Protein AF-A0A3D5Z5R8-F1 (afdb_monomer)

Nearest PDB structures (foldseek):
  7cg9-assembly1_A  TM=7.830E-01  e=2.893E-07  Lacticaseibacillus rhamnosus
  3g66-assembly2_B  TM=7.825E-01  e=3.031E-06  Streptococcus pneumoniae
  3g66-assembly1_A  TM=7.915E-01  e=3.881E-06  Streptococcus pneumoniae
  2wts-assembly2_B  TM=7.562E-01  e=5.623E-06  Streptococcus pneumoniae TIGR4
  2w1j-assembly2_B  TM=7.618E-01  e=7.660E-06  Streptococcus pneumoniae TIGR4

Radius of gyration: 26.2 Å; Cα contacts (8 Å, |Δi|>4): 250; chains: 1; bounding box: 91×54×45 Å

Mean predicted aligned error: 12.22 Å

Foldseek 3Di:
DDDDDDDDDDDDDDDDDDDDDDDPPPPPPPDPPVPPDPQAWKAFVVVRDIDGADDLPDPCLDQVNAKHQPDVALTEIEFEADDDPRNRCPCVVVDDFQGWMAHRNFIKTWHDKDKDFPPDDDDDPASYKYWYQDPVDNRIIIITGIHGD

Solvent-accessible surface area (backbone atoms only — not comparable to full-atom values): 9346 Å² total; per-residue (Å²): 135,92,86,84,89,85,86,84,82,85,84,76,90,75,88,79,90,72,82,84,78,90,70,85,77,80,77,81,74,87,66,84,70,77,86,70,64,102,58,46,38,44,35,30,69,93,76,72,41,75,48,74,58,59,57,78,89,37,89,58,33,25,64,92,71,25,56,16,66,77,41,83,83,48,34,32,36,39,28,36,44,65,89,56,96,48,23,78,42,57,64,58,83,75,62,51,70,68,41,58,38,34,47,50,88,43,47,27,29,27,71,43,70,49,80,42,61,64,95,57,88,82,86,84,87,41,55,33,33,44,37,29,57,35,92,85,41,90,64,28,24,39,38,39,32,20,35,78,103

pLDDT: mean 81.96, std 23.76, range [29.7, 98.69]

Secondary structure (DSSP, 8-state):
-------------------------------------TT-EEEEGGGTEEEEPPPTTSTTSSTTTS-EEEETTTEEEEE--SSSTT-TTTTGGG--TT-EEEETTEEEEEEEEEEEETTSPPP--SSEEEEEE-SS-TTEEEEEEEEE-

Structure (mmCIF, N/CA/C/O backbone):
data_AF-A0A3D5Z5R8-F1
#
_entry.id   AF-A0A3D5Z5R8-F1
#
loop_
_atom_site.group_PDB
_atom_site.id
_atom_site.type_symbol
_atom_site.label_atom_id
_atom_site.label_alt_id
_atom_site.label_comp_id
_atom_site.label_asym_id
_atom_site.label_entity_id
_atom_site.label_seq_id
_atom_site.pdbx_PDB_ins_code
_atom_site.Cartn_x
_atom_site.Cartn_y
_atom_site.Cartn_z
_atom_site.occupancy
_atom_site.B_iso_or_equiv
_atom_site.auth_seq_id
_atom_site.auth_comp_id
_atom_site.auth_asym_id
_atom_site.auth_atom_id
_atom_site.pdbx_PDB_model_num
ATOM 1 N N . MET A 1 1 ? 77.616 -26.047 -26.709 1.00 37.66 1 MET A N 1
ATOM 2 C CA . MET A 1 1 ? 76.583 -25.140 -26.162 1.00 37.66 1 MET A CA 1
ATOM 3 C C . MET A 1 1 ? 75.212 -25.747 -26.422 1.00 37.66 1 MET A C 1
ATOM 5 O O . MET A 1 1 ? 75.007 -26.321 -27.480 1.00 37.66 1 MET A O 1
ATOM 9 N N . ILE A 1 2 ? 74.362 -25.674 -25.400 1.00 45.06 2 ILE A N 1
ATOM 10 C CA . ILE A 1 2 ? 73.003 -26.226 -25.213 1.00 45.06 2 ILE A CA 1
ATOM 11 C C . ILE A 1 2 ? 72.029 -25.536 -26.212 1.00 45.06 2 ILE A C 1
ATOM 13 O O . ILE A 1 2 ? 72.333 -24.430 -26.642 1.00 45.06 2 ILE A O 1
ATOM 17 N N . PHE A 1 3 ? 70.956 -26.148 -26.738 1.00 39.25 3 PHE A N 1
ATOM 18 C CA . PHE A 1 3 ? 69.584 -26.164 -26.176 1.00 39.25 3 PHE A CA 1
ATOM 19 C C . PHE A 1 3 ? 68.682 -27.094 -27.022 1.00 39.25 3 PHE A C 1
ATOM 21 O O . PHE A 1 3 ? 68.619 -26.957 -28.236 1.00 39.25 3 PHE A O 1
ATOM 28 N N . LYS A 1 4 ? 68.195 -28.198 -26.434 1.00 36.25 4 LYS A N 1
ATOM 29 C CA . LYS A 1 4 ? 66.848 -28.445 -25.854 1.00 36.25 4 LYS A CA 1
ATOM 30 C C . LYS A 1 4 ? 65.732 -28.734 -26.876 1.00 36.25 4 LYS A C 1
ATOM 32 O O . LYS A 1 4 ? 65.150 -27.837 -27.469 1.00 36.25 4 LYS A O 1
ATOM 3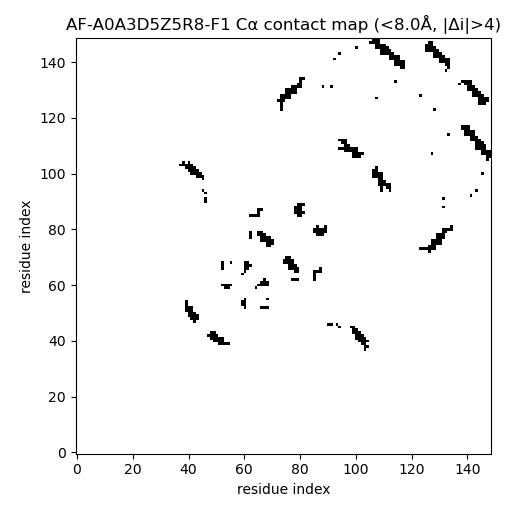7 N N . ILE A 1 5 ? 65.401 -30.024 -26.954 1.00 48.78 5 ILE A N 1
ATOM 38 C CA . ILE A 1 5 ? 64.152 -30.615 -27.456 1.00 48.78 5 ILE A CA 1
ATOM 39 C C . ILE A 1 5 ? 63.006 -30.272 -26.499 1.00 48.78 5 ILE A C 1
ATOM 41 O O . ILE A 1 5 ? 63.170 -30.496 -25.301 1.00 48.78 5 ILE A O 1
ATOM 45 N N . ILE A 1 6 ? 61.847 -29.850 -27.021 1.00 40.53 6 ILE A N 1
ATOM 46 C CA . ILE A 1 6 ? 60.535 -30.084 -26.388 1.00 40.53 6 ILE A CA 1
ATOM 47 C C . ILE A 1 6 ? 59.497 -30.358 -27.491 1.00 40.53 6 ILE A C 1
ATOM 49 O O . ILE A 1 6 ? 59.076 -29.452 -28.203 1.00 40.53 6 ILE A O 1
ATOM 53 N N . ILE A 1 7 ? 59.084 -31.623 -27.604 1.00 48.47 7 ILE A N 1
ATOM 54 C CA . ILE A 1 7 ? 57.812 -32.055 -28.197 1.00 48.47 7 ILE A CA 1
ATOM 55 C C . ILE A 1 7 ? 56.928 -32.465 -27.018 1.00 48.47 7 ILE A C 1
ATOM 57 O O . ILE A 1 7 ? 57.340 -33.316 -26.233 1.00 48.47 7 ILE A O 1
ATOM 61 N N . LEU A 1 8 ? 55.731 -31.889 -26.891 1.00 36.78 8 LEU A N 1
ATOM 62 C CA . LEU A 1 8 ? 54.652 -32.438 -26.059 1.00 36.78 8 LEU A CA 1
ATOM 63 C C . LEU A 1 8 ? 53.314 -31.897 -26.599 1.00 36.78 8 LEU A C 1
ATOM 65 O O . LEU A 1 8 ? 53.077 -30.696 -26.570 1.00 36.78 8 LEU A O 1
ATOM 69 N N . LEU A 1 9 ? 52.601 -32.682 -27.407 1.00 38.38 9 LEU A N 1
ATOM 70 C CA . LEU A 1 9 ? 51.591 -33.693 -27.050 1.00 38.38 9 LEU A CA 1
ATOM 71 C C . LEU A 1 9 ? 50.185 -33.071 -27.064 1.00 38.38 9 LEU A C 1
ATOM 73 O O . LEU A 1 9 ? 49.785 -32.332 -26.169 1.00 38.38 9 LEU A O 1
ATOM 77 N N . SER A 1 10 ? 49.454 -33.383 -28.132 1.00 42.19 10 SER A N 1
ATOM 78 C CA . SER A 1 10 ? 48.048 -33.055 -28.346 1.00 42.19 10 SER A CA 1
ATOM 79 C C . SER A 1 10 ? 47.169 -33.711 -27.281 1.00 42.19 10 SER A C 1
ATOM 81 O O . SER A 1 10 ? 47.109 -34.939 -27.196 1.00 42.19 10 SER A O 1
ATOM 83 N N . LEU A 1 11 ? 46.456 -32.898 -26.503 1.00 41.50 11 LEU A N 1
ATOM 84 C CA . LEU A 1 11 ? 45.399 -33.361 -25.608 1.00 41.50 11 LEU A CA 1
ATOM 85 C C . LEU A 1 11 ? 44.149 -33.698 -26.425 1.00 41.50 11 LEU A C 1
ATOM 87 O O . LEU A 1 11 ? 43.443 -32.824 -26.924 1.00 41.50 11 LEU A O 1
ATOM 91 N N . ILE A 1 12 ? 43.909 -34.999 -26.561 1.00 46.75 12 ILE A N 1
ATOM 92 C CA . ILE A 1 12 ? 42.669 -35.579 -27.064 1.00 46.75 12 ILE A CA 1
ATOM 93 C C . ILE A 1 12 ? 41.614 -35.396 -25.969 1.00 46.75 12 ILE A C 1
ATOM 95 O O . ILE A 1 12 ? 41.772 -35.892 -24.853 1.00 46.75 12 ILE A O 1
ATOM 99 N N . PHE A 1 13 ? 40.543 -34.676 -26.296 1.00 45.44 13 PHE A N 1
ATOM 100 C CA . PHE A 1 13 ? 39.323 -34.611 -25.497 1.00 45.44 13 PHE A CA 1
ATOM 101 C C . PHE A 1 13 ? 38.761 -36.028 -25.318 1.00 45.44 13 PHE A C 1
ATOM 103 O O . PHE A 1 13 ? 38.339 -36.656 -26.286 1.00 45.44 13 PHE A O 1
ATOM 110 N N . SER A 1 14 ? 38.736 -36.523 -24.082 1.00 44.19 14 SER A N 1
ATOM 111 C CA . SER A 1 14 ? 37.883 -37.642 -23.684 1.00 44.19 14 SER A CA 1
ATOM 112 C C . SER A 1 14 ? 36.896 -37.128 -22.647 1.00 44.19 14 SER A C 1
ATOM 114 O O . SER A 1 14 ? 37.259 -36.680 -21.563 1.00 44.19 14 SER A O 1
ATOM 116 N N . ILE A 1 15 ? 35.640 -37.123 -23.067 1.00 47.94 15 ILE A N 1
ATOM 117 C CA . ILE A 1 15 ? 34.447 -36.750 -22.318 1.00 47.94 15 ILE A CA 1
ATOM 118 C C . ILE A 1 15 ? 34.192 -37.840 -21.276 1.00 47.94 15 ILE A C 1
ATOM 120 O O . ILE A 1 15 ? 33.855 -38.961 -21.645 1.00 47.94 15 ILE A O 1
ATOM 124 N N . ASN A 1 16 ? 34.313 -37.504 -19.993 1.00 43.97 16 ASN A N 1
ATOM 125 C CA . ASN A 1 16 ? 33.698 -38.278 -18.919 1.00 43.97 16 ASN A CA 1
ATOM 126 C C . ASN A 1 16 ? 32.429 -37.540 -18.485 1.00 43.97 16 ASN A C 1
ATOM 128 O O . ASN A 1 16 ? 32.488 -36.496 -17.838 1.00 43.97 16 ASN A O 1
ATOM 132 N N . TYR A 1 17 ? 31.280 -38.073 -18.903 1.00 48.16 17 TYR A N 1
ATOM 133 C CA . TYR A 1 17 ? 29.986 -37.766 -18.305 1.00 48.16 17 TYR A CA 1
ATOM 134 C C . TYR A 1 17 ? 29.899 -38.522 -16.977 1.00 48.16 17 TYR A C 1
ATOM 136 O O . TYR A 1 17 ? 29.577 -39.706 -16.956 1.00 48.16 17 TYR A O 1
ATOM 144 N N . GLU A 1 18 ? 30.161 -37.831 -15.873 1.00 44.59 18 GLU A N 1
ATOM 145 C CA . GLU A 1 18 ? 29.725 -38.270 -14.550 1.00 44.59 18 GLU A CA 1
ATOM 146 C C . GLU A 1 18 ? 28.674 -37.280 -14.048 1.00 44.59 18 GLU A C 1
ATOM 148 O O . GLU A 1 18 ? 28.873 -36.064 -14.053 1.00 44.59 18 GLU A O 1
ATOM 153 N N . GLY A 1 19 ? 27.490 -37.814 -13.738 1.00 36.69 19 GLY A N 1
ATOM 154 C CA . GLY A 1 19 ? 26.285 -37.047 -13.454 1.00 36.69 19 GLY A CA 1
ATOM 155 C C . GLY A 1 19 ? 26.459 -36.073 -12.294 1.00 36.69 19 GLY A C 1
ATOM 156 O O . GLY A 1 19 ? 27.107 -36.378 -11.301 1.00 36.69 19 GLY A O 1
ATOM 157 N N . ILE A 1 20 ? 25.830 -34.905 -12.408 1.00 43.62 20 ILE A N 1
ATOM 158 C CA . ILE A 1 20 ? 25.723 -33.936 -11.316 1.00 43.62 20 ILE A CA 1
ATOM 159 C C . ILE A 1 20 ? 24.734 -34.508 -10.286 1.00 43.62 20 ILE A C 1
ATOM 161 O O . ILE A 1 20 ? 23.543 -34.602 -10.600 1.00 43.62 20 ILE A O 1
ATOM 165 N N . PRO A 1 21 ? 25.144 -34.865 -9.055 1.00 38.72 21 PRO A N 1
ATOM 166 C CA . PRO A 1 21 ? 24.178 -35.113 -8.002 1.00 38.72 21 PRO A CA 1
ATOM 167 C C . PRO A 1 21 ? 23.664 -33.761 -7.501 1.00 38.72 21 PRO A C 1
ATOM 169 O O . PRO A 1 21 ? 24.430 -32.918 -7.029 1.00 38.72 21 PRO A O 1
ATOM 172 N N . SER A 1 22 ? 22.350 -33.546 -7.599 1.00 51.34 22 SER A N 1
ATOM 173 C CA . SER A 1 22 ? 21.692 -32.378 -7.018 1.00 51.34 22 SER A CA 1
ATOM 174 C C . SER A 1 22 ? 21.828 -32.421 -5.493 1.00 51.34 22 SER A C 1
ATOM 176 O O . SER A 1 22 ? 21.059 -33.092 -4.802 1.00 51.34 22 SER A O 1
ATOM 178 N N . LYS A 1 23 ? 22.801 -31.696 -4.945 1.00 39.41 23 LYS A N 1
ATOM 179 C CA . LYS A 1 23 ? 22.865 -31.417 -3.512 1.00 39.41 23 LYS A CA 1
ATOM 180 C C . LYS A 1 23 ? 22.374 -29.992 -3.301 1.00 39.41 23 LYS A C 1
ATOM 182 O O . LYS A 1 23 ? 23.046 -29.031 -3.654 1.00 39.41 23 LYS A O 1
ATOM 187 N N . LYS A 1 24 ? 21.158 -29.872 -2.768 1.00 45.28 24 LYS A N 1
ATOM 188 C CA . LYS A 1 24 ? 20.583 -28.611 -2.297 1.00 45.28 24 LYS A CA 1
ATOM 189 C C . LYS A 1 24 ? 21.439 -28.158 -1.112 1.00 45.28 24 LYS A C 1
ATOM 191 O O . LYS A 1 24 ? 21.289 -28.673 -0.007 1.00 45.28 24 LYS A O 1
ATOM 196 N N . GLU A 1 25 ? 22.407 -27.290 -1.369 1.00 29.70 25 GLU A N 1
ATOM 197 C CA . GLU A 1 25 ? 23.252 -26.722 -0.327 1.00 29.70 25 GLU A CA 1
ATOM 198 C C . GLU A 1 25 ? 22.396 -25.746 0.487 1.00 29.70 25 GLU A C 1
ATOM 200 O O . GLU A 1 25 ? 22.033 -24.660 0.036 1.00 29.70 25 GLU A O 1
ATOM 205 N N . VAL A 1 26 ? 21.969 -26.192 1.668 1.00 35.97 26 VAL A N 1
ATOM 206 C CA . VAL A 1 26 ? 21.312 -25.336 2.653 1.00 35.97 26 VAL A CA 1
ATOM 207 C C . VAL A 1 26 ? 22.402 -24.462 3.256 1.00 35.97 26 VAL A C 1
ATOM 209 O O . VAL A 1 26 ? 23.127 -24.881 4.155 1.00 35.97 26 VAL A O 1
ATO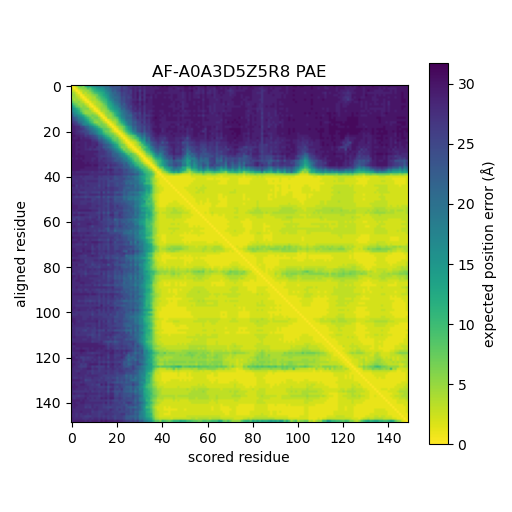M 212 N N . VAL A 1 27 ? 22.545 -23.253 2.721 1.00 32.47 27 VAL A N 1
ATOM 213 C CA . VAL A 1 27 ? 23.381 -22.218 3.324 1.00 32.47 27 VAL A CA 1
ATOM 214 C C . VAL A 1 27 ? 22.659 -21.717 4.572 1.00 32.47 27 VAL A C 1
ATOM 216 O O . VAL A 1 27 ? 21.705 -20.942 4.490 1.00 32.47 27 VAL A O 1
ATOM 219 N N . THR A 1 28 ? 23.096 -22.179 5.742 1.00 32.31 28 THR A N 1
ATOM 220 C CA . THR A 1 28 ? 22.675 -21.613 7.026 1.00 32.31 28 THR A CA 1
ATOM 221 C C . THR A 1 28 ? 23.327 -20.243 7.178 1.00 32.31 28 THR A C 1
ATOM 223 O O . THR A 1 28 ? 24.502 -20.125 7.526 1.00 32.31 28 THR A O 1
ATOM 226 N N . ILE A 1 29 ? 22.566 -19.193 6.880 1.00 36.44 29 ILE A N 1
ATOM 227 C CA . ILE A 1 29 ? 22.987 -17.810 7.097 1.00 36.44 29 ILE A CA 1
ATOM 228 C C . ILE A 1 29 ? 22.948 -17.546 8.608 1.00 36.44 29 ILE A C 1
ATOM 230 O O . ILE A 1 29 ? 21.913 -17.193 9.163 1.00 36.44 29 ILE A O 1
ATOM 234 N N . ASN A 1 30 ? 24.082 -17.715 9.290 1.00 39.59 30 ASN A N 1
ATOM 235 C CA . ASN A 1 30 ? 24.270 -17.266 10.673 1.00 39.59 30 ASN A CA 1
ATOM 236 C C . ASN A 1 30 ? 24.520 -15.750 10.709 1.00 39.59 30 ASN A C 1
ATOM 238 O O . ASN A 1 30 ? 25.524 -15.280 11.238 1.00 39.59 30 ASN A O 1
ATOM 242 N N . GLN A 1 31 ? 23.617 -14.970 10.116 1.00 38.78 31 GLN A N 1
ATOM 243 C CA . GLN A 1 31 ? 23.484 -13.569 10.478 1.00 38.78 31 GLN A CA 1
ATOM 244 C C . GLN A 1 31 ? 22.433 -13.517 11.572 1.00 38.78 31 GLN A C 1
ATOM 246 O O . GLN A 1 31 ? 21.258 -13.785 11.332 1.00 38.78 31 GLN A O 1
ATOM 251 N N . SER A 1 32 ? 22.861 -13.188 12.787 1.00 41.12 32 SER A N 1
ATOM 252 C CA . SER A 1 32 ? 21.963 -12.715 13.830 1.00 41.12 32 SER A CA 1
ATOM 253 C C . SER A 1 32 ? 21.348 -11.402 13.347 1.00 41.12 32 SER A C 1
ATOM 255 O O . SER A 1 32 ? 21.842 -10.318 13.657 1.00 41.12 32 SER A O 1
ATOM 257 N N . ILE A 1 33 ? 20.302 -11.503 12.524 1.00 43.09 33 ILE A N 1
ATOM 258 C CA . ILE A 1 33 ? 19.382 -10.405 12.275 1.00 43.09 33 ILE A CA 1
ATOM 259 C C . ILE A 1 33 ? 18.812 -10.107 13.650 1.00 43.09 33 ILE A C 1
ATOM 261 O O . ILE A 1 33 ? 18.103 -10.929 14.230 1.00 43.09 33 ILE A O 1
ATOM 265 N N . LYS A 1 34 ? 19.207 -8.970 14.214 1.00 32.72 34 LYS A N 1
ATOM 266 C CA . LYS A 1 34 ? 18.570 -8.424 15.400 1.00 32.72 34 LYS A CA 1
ATOM 267 C C . LYS A 1 34 ? 17.090 -8.322 15.028 1.00 32.72 34 LYS A C 1
ATOM 269 O O . LYS A 1 34 ? 16.738 -7.563 14.131 1.00 32.72 34 LYS A O 1
ATOM 274 N N . ILE A 1 35 ? 16.255 -9.200 15.588 1.00 43.84 35 ILE A N 1
ATOM 275 C CA . ILE A 1 35 ? 14.814 -9.181 15.332 1.00 43.84 35 ILE A CA 1
ATOM 276 C C . ILE A 1 35 ? 14.295 -7.973 16.107 1.00 43.84 35 ILE A C 1
ATOM 278 O O . ILE A 1 35 ? 13.940 -8.058 17.278 1.00 43.84 35 ILE A O 1
ATOM 282 N N . GLU A 1 36 ? 14.411 -6.813 15.473 1.00 49.34 36 GLU A N 1
ATOM 283 C CA . GLU A 1 36 ? 13.987 -5.530 16.001 1.00 49.34 36 GLU A CA 1
ATOM 284 C C . GLU A 1 36 ? 12.474 -5.419 15.815 1.00 49.34 36 GLU A C 1
ATOM 286 O O . GLU A 1 36 ? 11.978 -5.543 14.700 1.00 49.34 36 GLU A O 1
ATOM 291 N N . SER A 1 37 ? 11.771 -5.240 16.941 1.00 50.12 37 SER A N 1
ATOM 292 C CA . SER A 1 37 ? 10.341 -4.935 17.076 1.00 50.12 37 SER A CA 1
ATOM 293 C C . SER A 1 37 ? 9.372 -5.846 16.299 1.00 50.12 37 SER A C 1
ATOM 295 O O . SER A 1 37 ? 9.237 -5.768 15.080 1.00 50.12 37 SER A O 1
ATOM 297 N N . ASP A 1 38 ? 8.548 -6.619 17.014 1.00 60.84 38 ASP A N 1
ATOM 298 C CA . ASP A 1 38 ? 7.397 -7.338 16.429 1.00 60.84 38 ASP A CA 1
ATOM 299 C C . ASP A 1 38 ? 6.349 -6.405 15.765 1.00 60.84 38 ASP A C 1
ATOM 301 O O . ASP A 1 38 ? 5.374 -6.873 15.176 1.00 60.84 38 ASP A O 1
ATOM 305 N N . ASN A 1 39 ? 6.559 -5.082 15.810 1.00 76.94 39 ASN A N 1
ATOM 306 C CA . ASN A 1 39 ? 5.615 -4.042 15.411 1.00 76.94 39 ASN A CA 1
ATOM 307 C C . ASN A 1 39 ? 6.077 -3.224 14.187 1.00 76.94 39 ASN A C 1
ATOM 309 O O . ASN A 1 39 ? 5.899 -2.009 14.189 1.00 76.94 39 ASN A O 1
ATOM 313 N N . ASN A 1 40 ? 6.659 -3.846 13.154 1.00 89.62 40 ASN A N 1
ATOM 314 C CA . ASN A 1 40 ? 6.993 -3.156 11.894 1.00 89.62 40 ASN A CA 1
ATOM 315 C C . ASN A 1 40 ? 6.591 -3.963 10.643 1.00 89.62 40 ASN A C 1
ATOM 317 O O . ASN A 1 40 ? 7.435 -4.486 9.914 1.00 89.62 40 ASN A O 1
ATOM 321 N N . TYR A 1 41 ? 5.289 -4.149 10.417 1.00 96.44 41 TYR A N 1
ATOM 322 C CA . TYR A 1 41 ? 4.786 -4.986 9.324 1.00 96.44 41 TYR A CA 1
ATOM 323 C C . TYR A 1 41 ? 3.454 -4.502 8.751 1.00 96.44 41 TYR A C 1
ATOM 325 O O . TYR A 1 41 ? 2.664 -3.846 9.427 1.00 96.44 41 TYR A O 1
ATOM 333 N N . LEU A 1 42 ? 3.189 -4.903 7.508 1.00 98.12 42 LEU A N 1
ATOM 334 C CA . LEU A 1 42 ? 1.910 -4.782 6.818 1.00 98.12 42 LEU A CA 1
ATOM 335 C C . LEU A 1 42 ? 1.377 -6.183 6.525 1.00 98.12 42 LEU A C 1
ATOM 337 O O . LEU A 1 42 ? 2.074 -7.003 5.929 1.00 98.12 42 LEU A O 1
ATOM 341 N N . ALA A 1 43 ? 0.131 -6.445 6.903 1.00 98.25 43 ALA A N 1
ATOM 342 C CA . ALA A 1 43 ? -0.590 -7.649 6.524 1.00 98.25 43 ALA A CA 1
ATOM 343 C C . ALA A 1 43 ? -1.939 -7.303 5.890 1.00 98.25 43 ALA A C 1
ATOM 345 O O . ALA A 1 43 ? -2.667 -6.431 6.370 1.00 98.25 43 ALA A O 1
ATOM 346 N N . ILE A 1 44 ? -2.286 -8.010 4.815 1.00 98.50 44 ILE A N 1
ATOM 347 C CA . ILE A 1 44 ? -3.545 -7.827 4.086 1.00 98.50 44 ILE A CA 1
ATOM 348 C C . ILE A 1 44 ? -4.172 -9.211 3.866 1.00 98.50 44 ILE A C 1
ATOM 350 O O . ILE A 1 44 ? -3.864 -9.881 2.875 1.00 98.50 44 ILE A O 1
ATOM 354 N N . PRO A 1 45 ? -5.041 -9.675 4.788 1.00 98.19 45 PRO A N 1
ATOM 355 C CA . PRO A 1 45 ? -5.520 -11.056 4.800 1.00 98.19 45 PRO A CA 1
ATOM 356 C C . PRO A 1 45 ? -6.221 -11.512 3.518 1.00 98.19 45 PRO A C 1
ATOM 358 O O . PRO A 1 45 ? -6.013 -12.647 3.103 1.00 98.19 45 PRO A O 1
ATOM 361 N N . LYS A 1 46 ? -7.006 -10.641 2.861 1.00 98.06 46 LYS A N 1
ATOM 362 C CA . LYS A 1 46 ? -7.746 -10.988 1.628 1.00 98.06 46 LYS A CA 1
ATOM 363 C C . LYS A 1 46 ? -6.841 -11.553 0.532 1.00 98.06 46 LYS A C 1
ATOM 365 O O . LYS A 1 46 ? -7.261 -12.437 -0.204 1.00 98.06 46 LYS A O 1
ATOM 370 N N . ILE A 1 47 ? -5.615 -11.044 0.446 1.00 97.31 47 ILE A N 1
ATOM 371 C CA . ILE A 1 47 ? -4.627 -11.434 -0.564 1.00 97.31 47 ILE A CA 1
ATOM 372 C C . ILE A 1 47 ? -3.481 -12.264 0.032 1.00 97.31 47 ILE A C 1
ATOM 374 O O . ILE A 1 47 ? -2.456 -12.441 -0.613 1.00 97.31 47 ILE A O 1
ATOM 378 N N . GLY A 1 48 ? -3.622 -12.743 1.277 1.00 97.25 48 GLY A N 1
ATOM 379 C CA . GLY A 1 48 ? -2.584 -13.522 1.962 1.00 97.25 48 GLY A CA 1
ATOM 380 C C . GLY A 1 48 ? -1.244 -12.790 2.098 1.00 97.25 48 GLY A C 1
ATOM 381 O O . GLY A 1 48 ? -0.201 -13.434 2.172 1.00 97.25 48 GLY A O 1
ATOM 382 N N . PHE A 1 49 ? -1.254 -11.454 2.091 1.00 97.88 49 PHE A N 1
ATOM 383 C CA . PHE A 1 49 ? -0.036 -10.651 2.044 1.00 97.88 49 PHE A CA 1
ATOM 384 C C . PHE A 1 49 ? 0.520 -10.392 3.441 1.00 97.88 49 PHE A C 1
ATOM 386 O O . PHE A 1 49 ? -0.227 -10.024 4.351 1.00 97.88 49 PHE A O 1
ATOM 393 N N . TYR A 1 50 ? 1.839 -10.516 3.576 1.00 97.31 50 TYR A N 1
ATOM 394 C CA . TYR A 1 50 ? 2.603 -10.129 4.755 1.00 97.31 50 TYR A CA 1
ATOM 395 C C . TYR A 1 50 ? 3.957 -9.566 4.320 1.00 97.31 50 TYR A C 1
ATOM 397 O O . TYR A 1 50 ? 4.656 -10.178 3.511 1.00 97.31 50 TYR A O 1
ATOM 405 N N . TYR A 1 51 ? 4.343 -8.423 4.877 1.00 96.81 51 TYR A N 1
ATOM 406 C CA . TYR A 1 51 ? 5.644 -7.809 4.645 1.00 96.81 51 TYR A CA 1
ATOM 407 C C . TYR A 1 51 ? 6.145 -7.123 5.909 1.00 96.81 51 TYR A C 1
ATOM 409 O O . TYR A 1 51 ? 5.392 -6.399 6.556 1.00 96.81 51 TYR A O 1
ATOM 417 N N . ARG A 1 52 ? 7.420 -7.332 6.243 1.00 95.38 52 ARG A N 1
ATOM 418 C CA . ARG A 1 52 ? 8.104 -6.649 7.343 1.00 95.38 52 ARG A CA 1
ATOM 419 C C . ARG A 1 52 ? 8.947 -5.516 6.772 1.00 95.38 52 ARG A C 1
ATOM 421 O O . ARG A 1 52 ? 9.686 -5.745 5.818 1.00 95.38 52 ARG A O 1
ATOM 428 N N . PHE A 1 53 ? 8.832 -4.327 7.348 1.00 95.38 53 PHE A N 1
ATOM 429 C CA . PHE A 1 53 ? 9.563 -3.158 6.875 1.00 95.38 53 PHE A CA 1
ATOM 430 C C . PHE A 1 53 ? 10.937 -3.038 7.526 1.00 95.38 53 PHE A C 1
ATOM 432 O O . PHE A 1 53 ? 11.194 -3.567 8.608 1.00 95.38 53 PHE A O 1
ATOM 439 N N . TYR A 1 54 ? 11.801 -2.293 6.844 1.00 93.50 54 TYR A N 1
ATOM 440 C CA . TYR A 1 54 ? 12.944 -1.639 7.463 1.00 93.50 54 TYR A CA 1
ATOM 441 C C . TYR A 1 54 ? 12.476 -0.401 8.246 1.00 93.50 54 TYR A C 1
ATOM 443 O O . TYR A 1 54 ? 11.363 0.086 8.037 1.00 93.50 54 TYR A O 1
ATOM 451 N N . ASP A 1 55 ? 13.317 0.116 9.140 1.00 90.19 55 ASP A N 1
ATOM 452 C CA . ASP A 1 55 ? 13.030 1.367 9.851 1.00 90.19 55 ASP A CA 1
ATOM 453 C C . ASP A 1 55 ? 12.925 2.558 8.890 1.00 90.19 55 ASP A C 1
ATOM 455 O O . ASP A 1 55 ? 13.554 2.569 7.831 1.00 90.19 55 ASP A O 1
ATOM 459 N N . LEU A 1 56 ? 12.143 3.572 9.268 1.00 90.50 56 LEU A N 1
ATOM 460 C CA . LEU A 1 56 ? 11.819 4.722 8.414 1.00 90.50 56 LEU A CA 1
ATOM 461 C C . LEU A 1 56 ? 13.064 5.481 7.918 1.00 90.50 56 LEU A C 1
ATOM 463 O O . LEU A 1 56 ? 13.091 5.938 6.777 1.00 90.50 56 LEU A O 1
ATOM 467 N N . ASP A 1 57 ? 14.087 5.604 8.765 1.00 92.06 57 ASP A N 1
ATOM 468 C CA . ASP A 1 57 ? 15.359 6.284 8.493 1.00 92.06 57 ASP A CA 1
ATOM 469 C C . ASP A 1 57 ? 16.414 5.373 7.840 1.00 92.06 57 ASP A C 1
ATOM 471 O O . ASP A 1 57 ? 17.491 5.826 7.440 1.00 92.06 57 ASP A O 1
ATOM 475 N N . SER A 1 58 ? 16.109 4.084 7.685 1.00 94.75 58 SER A N 1
ATOM 476 C CA . SER A 1 58 ? 16.993 3.135 7.027 1.00 94.75 58 SER A CA 1
ATOM 477 C C . SER A 1 58 ? 17.074 3.412 5.531 1.00 94.75 58 SER A C 1
ATOM 479 O O . SER A 1 58 ? 16.064 3.529 4.842 1.00 94.75 58 SER A O 1
ATOM 481 N N . LYS A 1 59 ? 18.285 3.355 4.964 1.00 95.31 59 LYS A N 1
ATOM 482 C CA . LYS A 1 59 ? 18.482 3.386 3.500 1.00 95.31 59 LYS A CA 1
ATOM 483 C C . LYS A 1 59 ? 17.766 2.246 2.757 1.00 95.31 59 LYS A C 1
ATOM 485 O O . LYS A 1 59 ? 17.650 2.288 1.535 1.00 95.31 59 LYS A O 1
ATOM 490 N N . TYR A 1 60 ? 17.358 1.203 3.482 1.00 95.94 60 TYR A N 1
ATOM 491 C CA . TYR A 1 60 ? 16.623 0.065 2.940 1.00 95.94 60 TYR A CA 1
ATOM 492 C C . TYR A 1 60 ? 15.100 0.276 2.953 1.00 95.94 60 TYR A C 1
ATOM 494 O O . TYR A 1 60 ? 14.394 -0.480 2.293 1.00 95.94 60 TYR A O 1
ATOM 502 N N . ASN A 1 61 ? 14.588 1.319 3.620 1.00 95.81 61 ASN A N 1
ATOM 503 C CA . ASN A 1 61 ? 13.216 1.798 3.445 1.00 95.81 61 ASN A CA 1
ATOM 504 C C . ASN A 1 61 ? 13.100 2.532 2.100 1.00 95.81 61 ASN A C 1
ATOM 506 O O . ASN A 1 61 ? 13.088 3.755 2.011 1.00 95.81 61 ASN A O 1
ATOM 510 N N . SER A 1 62 ? 13.127 1.757 1.022 1.00 97.00 62 SER A N 1
ATOM 511 C CA . SER A 1 62 ? 13.081 2.246 -0.348 1.00 97.00 62 SER A CA 1
ATOM 512 C C . SER A 1 62 ? 12.454 1.191 -1.242 1.00 97.00 62 SER A C 1
ATOM 514 O O . SER A 1 62 ? 12.695 -0.008 -1.081 1.00 97.00 62 SER A O 1
ATOM 516 N N . LEU A 1 63 ? 11.748 1.648 -2.274 1.00 96.31 63 LEU A N 1
ATOM 517 C CA . LEU A 1 63 ? 11.229 0.797 -3.347 1.00 96.31 63 LEU A CA 1
ATOM 518 C C . LEU A 1 63 ? 12.290 -0.105 -4.014 1.00 96.31 63 LEU A C 1
ATOM 520 O O . LEU A 1 63 ? 11.951 -1.151 -4.566 1.00 96.31 63 LEU A O 1
ATOM 524 N N . SER A 1 64 ? 13.578 0.245 -3.912 1.00 96.31 64 SER A N 1
ATOM 525 C CA . SER A 1 64 ? 14.689 -0.587 -4.409 1.00 96.31 64 SER A CA 1
ATOM 526 C C . SER A 1 64 ? 14.882 -1.893 -3.627 1.00 96.31 64 SER A C 1
ATOM 528 O O . SER A 1 64 ? 15.556 -2.798 -4.114 1.00 96.31 64 SER A O 1
ATOM 530 N N . TYR A 1 65 ? 14.308 -1.997 -2.425 1.00 96.06 65 TYR A N 1
ATOM 531 C CA . TYR A 1 65 ? 14.433 -3.148 -1.525 1.00 96.06 65 TYR A CA 1
ATOM 532 C C . TYR A 1 65 ? 13.077 -3.755 -1.122 1.00 96.06 65 TYR A C 1
ATOM 534 O O . TYR A 1 65 ? 13.038 -4.751 -0.399 1.00 96.06 65 TYR A O 1
ATOM 542 N N . GLY A 1 66 ? 11.960 -3.207 -1.614 1.00 96.44 66 GLY A N 1
ATOM 543 C CA . GLY A 1 66 ? 10.620 -3.744 -1.381 1.00 96.44 66 GLY A CA 1
ATOM 544 C C . GLY A 1 66 ? 9.563 -2.654 -1.259 1.00 96.44 66 GLY A C 1
ATOM 545 O O . GLY A 1 66 ? 9.312 -1.929 -2.222 1.00 96.44 66 GLY A O 1
ATOM 546 N N . LEU A 1 67 ? 8.900 -2.588 -0.103 1.00 97.38 67 LEU A N 1
ATOM 547 C CA . LEU A 1 67 ? 7.952 -1.517 0.196 1.00 97.38 67 LEU A CA 1
ATOM 548 C C . LEU A 1 67 ? 8.653 -0.361 0.910 1.00 97.38 67 LEU A C 1
ATOM 550 O O . LEU A 1 67 ? 9.589 -0.570 1.677 1.00 97.38 67 LEU A O 1
ATOM 554 N N . GLU A 1 68 ? 8.147 0.846 0.687 1.00 97.69 68 GLU A N 1
ATOM 555 C CA . GLU A 1 68 ? 8.651 2.076 1.293 1.00 97.69 68 GLU A CA 1
ATOM 556 C C . GLU A 1 68 ? 7.559 2.723 2.140 1.00 97.69 68 GLU A C 1
ATOM 558 O O . GLU A 1 68 ? 6.464 2.998 1.647 1.00 97.69 68 GLU A O 1
ATOM 563 N N . ILE A 1 69 ? 7.863 2.993 3.405 1.00 97.31 69 ILE A N 1
ATOM 564 C CA . ILE A 1 69 ? 7.096 3.900 4.252 1.00 97.31 69 ILE A CA 1
ATOM 565 C C . ILE A 1 69 ? 7.532 5.313 3.868 1.00 97.31 69 ILE A C 1
ATOM 567 O O . ILE A 1 69 ? 8.620 5.760 4.222 1.00 97.31 69 ILE A O 1
ATOM 571 N N . TYR A 1 70 ? 6.702 5.993 3.086 1.00 95.81 70 TYR A N 1
ATOM 572 C CA . TYR A 1 70 ? 7.009 7.305 2.518 1.00 95.81 70 TYR A CA 1
ATOM 573 C C . TYR A 1 70 ? 6.695 8.450 3.484 1.00 95.81 70 TYR A C 1
ATOM 575 O O . TYR A 1 70 ? 7.340 9.496 3.459 1.00 95.81 70 TYR A O 1
ATOM 583 N N . TYR A 1 71 ? 5.678 8.267 4.326 1.00 93.50 71 TYR A N 1
ATOM 584 C CA . TYR A 1 71 ? 5.248 9.262 5.300 1.00 93.50 71 TYR A CA 1
ATOM 585 C C . TYR A 1 71 ? 4.615 8.577 6.511 1.00 93.50 71 TYR A C 1
ATOM 587 O O . TYR A 1 71 ? 3.952 7.548 6.362 1.00 93.50 71 TYR A O 1
ATOM 595 N N . GLN A 1 72 ? 4.830 9.146 7.696 1.00 90.19 72 GLN A N 1
ATOM 596 C CA . GLN A 1 72 ? 4.334 8.634 8.969 1.00 90.19 72 GLN A CA 1
ATOM 597 C C . GLN A 1 72 ? 3.474 9.738 9.607 1.00 90.19 72 GLN A C 1
ATOM 599 O O . GLN A 1 72 ? 4.020 10.732 10.070 1.00 90.19 72 GLN A O 1
ATOM 604 N N . ASP A 1 73 ? 2.153 9.533 9.611 1.00 89.31 73 ASP A N 1
ATOM 605 C CA . ASP A 1 73 ? 1.079 10.437 10.084 1.00 89.31 73 ASP A CA 1
ATOM 606 C C . ASP A 1 73 ? 0.526 11.480 9.071 1.00 89.31 73 ASP A C 1
ATOM 608 O O . ASP A 1 73 ? 0.898 12.656 9.115 1.00 89.31 73 ASP A O 1
ATOM 612 N N . PRO A 1 74 ? -0.389 11.074 8.158 1.00 93.38 74 PRO A N 1
ATOM 613 C CA . PRO A 1 74 ? -0.920 9.716 8.018 1.00 93.38 74 PRO A CA 1
ATOM 614 C C . PRO A 1 74 ? 0.095 8.756 7.400 1.00 93.38 74 PRO A C 1
ATOM 616 O O . PRO A 1 74 ? 1.059 9.163 6.756 1.00 93.38 74 PRO A O 1
ATOM 619 N N . VAL A 1 75 ? -0.107 7.454 7.588 1.00 96.81 75 VAL A N 1
ATOM 620 C CA . VAL A 1 75 ? 0.823 6.451 7.062 1.00 96.81 75 VAL A CA 1
ATOM 621 C C . VAL A 1 75 ? 0.642 6.327 5.550 1.00 96.81 75 VAL A C 1
ATOM 623 O O . VAL A 1 75 ? -0.444 6.000 5.074 1.00 96.81 75 VAL A O 1
ATOM 626 N N . VAL A 1 76 ? 1.714 6.539 4.787 1.00 97.94 76 VAL A N 1
ATOM 627 C CA . VAL A 1 76 ? 1.730 6.339 3.331 1.00 97.94 76 VAL A CA 1
ATOM 628 C C . VAL A 1 76 ? 2.761 5.280 2.983 1.00 97.94 76 VAL A C 1
ATOM 630 O O . VAL A 1 76 ? 3.948 5.467 3.232 1.00 97.94 76 VAL A O 1
ATOM 633 N N . ILE A 1 77 ? 2.311 4.185 2.373 1.00 98.50 77 ILE A N 1
ATOM 63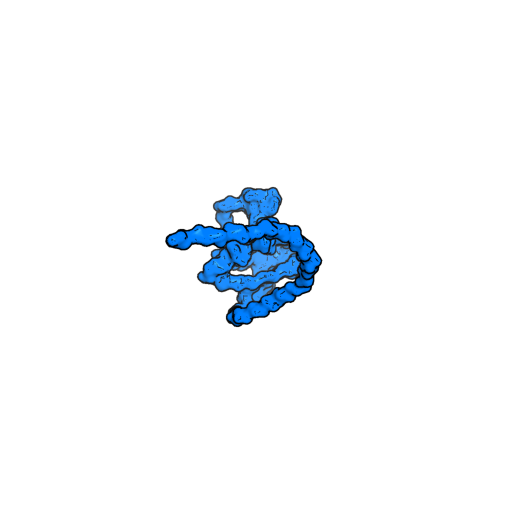4 C CA . ILE A 1 77 ? 3.171 3.071 1.965 1.00 98.50 77 ILE A CA 1
ATOM 635 C C . ILE A 1 77 ? 3.125 2.922 0.449 1.00 98.50 77 ILE A C 1
ATOM 637 O O . ILE A 1 77 ? 2.056 2.801 -0.160 1.00 98.50 77 ILE A O 1
ATOM 641 N N . LEU A 1 78 ? 4.303 2.904 -0.162 1.00 98.19 78 LEU A N 1
ATOM 642 C CA . LEU A 1 78 ? 4.496 2.730 -1.592 1.00 98.19 78 LEU A CA 1
ATOM 643 C C . LEU A 1 78 ? 4.996 1.313 -1.879 1.00 98.19 78 LEU A C 1
ATOM 645 O O . LEU A 1 78 ? 5.797 0.755 -1.131 1.00 98.19 78 LEU A O 1
ATOM 649 N N . GLY A 1 79 ? 4.561 0.746 -3.003 1.00 97.94 79 GLY A N 1
ATOM 650 C CA . GLY A 1 79 ? 5.058 -0.543 -3.474 1.00 97.94 79 GLY A CA 1
ATOM 651 C C . GLY A 1 79 ? 5.000 -0.685 -4.986 1.00 97.94 79 GLY A C 1
ATOM 652 O O . GLY A 1 79 ? 4.101 -0.156 -5.650 1.00 97.94 79 GLY A O 1
ATOM 653 N N . HIS A 1 80 ? 5.944 -1.434 -5.552 1.00 97.44 80 HIS A N 1
ATOM 654 C CA . HIS A 1 80 ? 5.913 -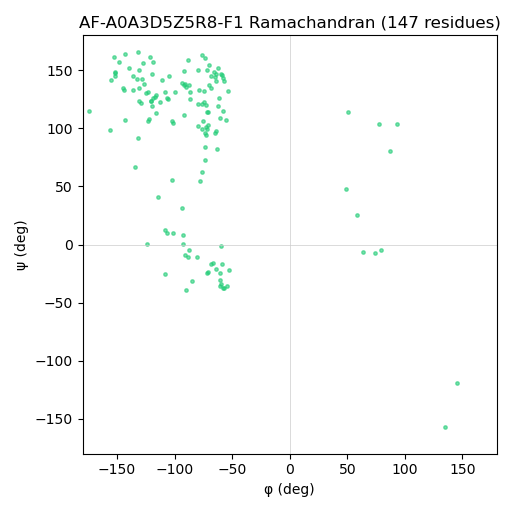1.780 -6.968 1.00 97.44 80 HIS A CA 1
ATOM 655 C C . HIS A 1 80 ? 4.818 -2.806 -7.288 1.00 97.44 80 HIS A C 1
ATOM 657 O O . HIS A 1 80 ? 4.485 -3.677 -6.486 1.00 97.44 80 HIS A O 1
ATOM 663 N N . SER A 1 81 ? 4.307 -2.722 -8.513 1.00 96.38 81 SER A N 1
ATOM 664 C CA . SER A 1 81 ? 3.475 -3.732 -9.162 1.00 96.38 81 SER A CA 1
ATOM 665 C C . SER A 1 81 ? 4.046 -4.002 -10.561 1.00 96.38 81 SER A C 1
ATOM 667 O O . SER A 1 81 ? 4.673 -3.127 -11.163 1.00 96.38 81 SER A O 1
ATOM 669 N N . GLY A 1 82 ? 3.877 -5.220 -11.073 1.00 93.75 82 GLY A N 1
ATOM 670 C CA . GLY A 1 82 ? 4.444 -5.679 -12.341 1.00 93.75 82 GLY A CA 1
ATOM 671 C C . GLY A 1 82 ? 5.080 -7.069 -12.244 1.00 93.75 82 GLY A C 1
ATOM 672 O O . GLY A 1 82 ? 4.732 -7.875 -11.386 1.00 93.75 82 GLY A O 1
ATOM 673 N N . SER A 1 83 ? 6.007 -7.356 -13.153 1.00 91.94 83 SER A N 1
ATOM 674 C CA . SER A 1 83 ? 6.670 -8.663 -13.281 1.00 91.94 83 SER A CA 1
ATOM 675 C C . SER A 1 83 ? 7.964 -8.807 -12.470 1.00 91.94 83 SER A C 1
ATOM 677 O O . SER A 1 83 ? 8.514 -9.902 -12.401 1.00 91.94 83 SER A O 1
ATOM 679 N N . GLY A 1 84 ? 8.477 -7.722 -11.882 1.00 91.31 84 GLY A N 1
ATOM 680 C CA . GLY A 1 84 ? 9.726 -7.746 -11.117 1.00 91.31 84 GLY A CA 1
ATOM 681 C C . GLY A 1 84 ? 9.597 -8.495 -9.788 1.00 91.31 84 GLY A C 1
ATOM 682 O O . GLY A 1 84 ? 8.526 -8.529 -9.190 1.00 91.31 84 GLY A O 1
ATOM 683 N N . SER A 1 85 ? 10.708 -9.034 -9.280 1.00 92.38 85 SER A N 1
ATOM 684 C CA . SER A 1 85 ? 10.750 -9.737 -7.985 1.00 92.38 85 SER A CA 1
ATOM 685 C C . SER A 1 85 ? 10.340 -8.860 -6.795 1.00 92.38 85 SER A C 1
ATOM 687 O O . SER A 1 85 ? 9.864 -9.377 -5.790 1.00 92.38 85 SER A O 1
ATOM 689 N N . LEU A 1 86 ? 10.480 -7.537 -6.920 1.00 94.50 86 LEU A N 1
ATOM 690 C CA . LEU A 1 86 ? 10.063 -6.550 -5.918 1.00 94.50 86 LEU A CA 1
ATOM 691 C C . LEU A 1 86 ? 8.641 -6.010 -6.145 1.00 94.50 86 LEU A C 1
ATOM 693 O O . LEU A 1 86 ? 8.225 -5.070 -5.471 1.00 94.50 86 LEU A O 1
ATOM 697 N N . ALA A 1 87 ? 7.875 -6.574 -7.083 1.00 95.31 87 ALA A N 1
ATOM 698 C CA . ALA A 1 87 ? 6.494 -6.175 -7.354 1.00 95.31 87 ALA A CA 1
ATOM 699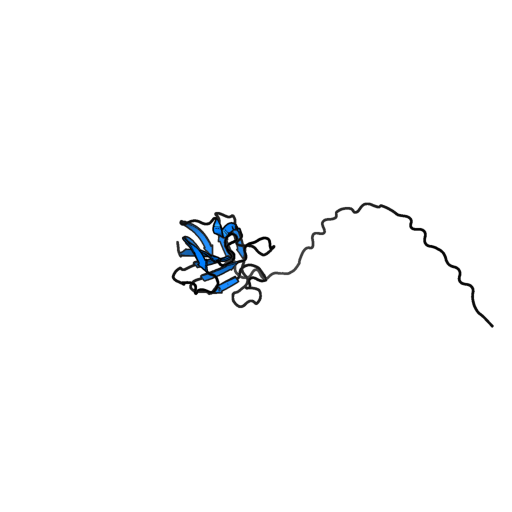 C C . ALA A 1 87 ? 5.511 -6.712 -6.294 1.00 95.31 87 ALA A C 1
ATOM 701 O O . ALA A 1 87 ? 4.608 -7.496 -6.583 1.00 95.31 87 ALA A O 1
ATOM 702 N N . LEU A 1 88 ? 5.699 -6.288 -5.046 1.00 97.56 88 LEU A N 1
ATOM 703 C CA . LEU A 1 88 ? 4.992 -6.810 -3.877 1.00 97.56 88 LEU A CA 1
ATOM 704 C C . LEU A 1 88 ? 3.516 -6.381 -3.810 1.00 97.56 88 LEU A C 1
ATOM 706 O O . LEU A 1 88 ? 2.698 -7.092 -3.239 1.00 97.56 88 LEU A O 1
ATOM 710 N N . PHE A 1 89 ? 3.131 -5.266 -4.439 1.00 98.00 89 PHE A N 1
ATOM 711 C CA . PHE A 1 89 ? 1.742 -4.777 -4.495 1.00 9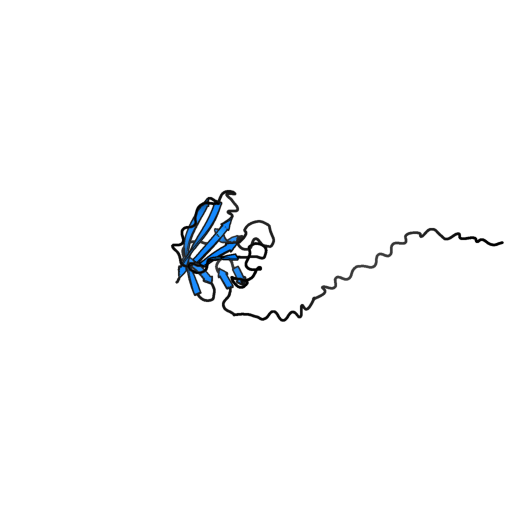8.00 89 PHE A CA 1
ATOM 712 C C . PHE A 1 89 ? 0.990 -5.241 -5.748 1.00 98.00 89 PHE A C 1
ATOM 714 O O . PHE A 1 89 ? 0.101 -4.561 -6.262 1.00 98.00 89 PHE A O 1
ATOM 721 N N . ASN A 1 90 ? 1.325 -6.430 -6.247 1.00 96.19 90 ASN A N 1
ATOM 722 C CA . ASN A 1 90 ? 0.725 -6.986 -7.453 1.00 96.19 90 ASN A CA 1
ATOM 723 C C . ASN A 1 90 ? -0.793 -7.185 -7.369 1.00 96.19 90 ASN A C 1
ATOM 725 O O . ASN A 1 90 ? -1.475 -6.947 -8.371 1.00 96.19 90 ASN A O 1
ATOM 729 N N . ASP A 1 91 ? -1.300 -7.552 -6.197 1.00 96.62 91 ASP A N 1
AT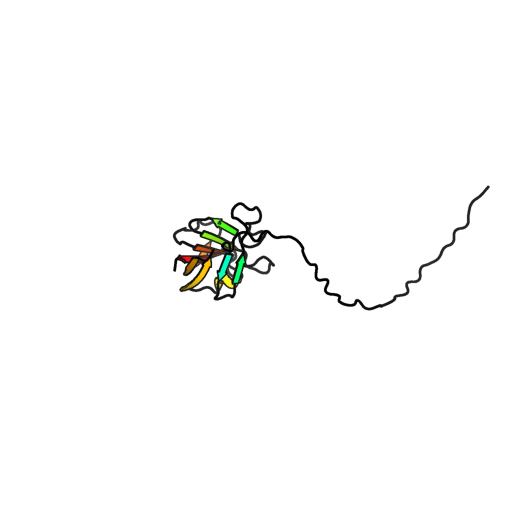OM 730 C CA . ASP A 1 91 ? -2.713 -7.883 -5.990 1.00 96.62 91 ASP A CA 1
ATOM 731 C C . ASP A 1 91 ? -3.467 -6.794 -5.220 1.00 96.62 91 ASP A C 1
ATOM 733 O O . ASP A 1 91 ? -4.630 -6.970 -4.861 1.00 96.62 91 ASP A O 1
ATOM 737 N N . LEU A 1 92 ? -2.845 -5.627 -5.011 1.00 96.00 92 LEU A N 1
ATOM 738 C CA . LEU A 1 92 ? -3.459 -4.515 -4.283 1.00 96.00 92 LEU A CA 1
ATOM 739 C C . LEU A 1 92 ? -4.746 -4.009 -4.962 1.00 96.00 92 LEU A C 1
ATOM 741 O O . LEU A 1 92 ? -5.675 -3.574 -4.286 1.00 96.00 92 LEU A O 1
ATOM 745 N N . ASP A 1 93 ? -4.840 -4.118 -6.293 1.00 95.38 93 ASP A N 1
ATOM 746 C CA . ASP A 1 93 ? -6.042 -3.741 -7.054 1.00 95.38 93 ASP A CA 1
ATOM 747 C C . ASP A 1 93 ? -7.255 -4.638 -6.761 1.00 95.38 93 ASP A C 1
ATOM 749 O O . ASP A 1 93 ? -8.384 -4.276 -7.081 1.00 95.38 93 ASP A O 1
ATOM 753 N N . THR A 1 94 ? -7.058 -5.806 -6.145 1.00 97.12 94 THR A N 1
ATOM 754 C CA . THR A 1 94 ? -8.155 -6.719 -5.778 1.00 97.12 94 THR A CA 1
ATOM 755 C C . THR A 1 94 ? -8.858 -6.310 -4.481 1.00 97.12 94 THR A C 1
ATOM 757 O O . THR A 1 94 ? -9.933 -6.826 -4.167 1.00 97.12 94 THR A O 1
ATOM 760 N N . LEU A 1 95 ? -8.287 -5.357 -3.733 1.00 98.06 95 LEU A N 1
ATOM 761 C CA . LEU A 1 95 ? -8.912 -4.829 -2.526 1.00 98.06 95 LEU A CA 1
ATOM 762 C C . LEU A 1 95 ? -10.169 -4.027 -2.853 1.00 98.06 95 LEU A C 1
ATOM 764 O O . LEU A 1 95 ? -10.269 -3.337 -3.868 1.00 98.06 95 LEU A O 1
ATOM 768 N N . GLU A 1 96 ? -11.138 -4.116 -1.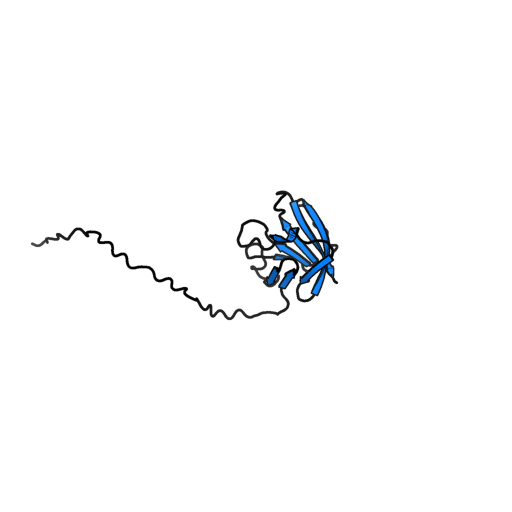964 1.00 98.25 96 GLU A N 1
ATOM 769 C CA . GLU A 1 96 ? -12.454 -3.508 -2.036 1.00 98.25 96 GLU A CA 1
ATOM 770 C C . GLU A 1 96 ? -12.761 -2.807 -0.714 1.00 98.25 96 GLU A C 1
ATOM 772 O O . GLU A 1 96 ? -12.082 -2.986 0.299 1.00 98.25 96 GLU A O 1
ATOM 777 N N . VAL A 1 97 ? -13.792 -1.965 -0.733 1.00 98.25 97 VAL A N 1
ATOM 778 C CA . VAL A 1 97 ? -14.283 -1.311 0.480 1.00 98.25 97 VAL A CA 1
ATOM 779 C C . VAL A 1 97 ? -14.653 -2.378 1.511 1.00 98.25 97 VAL A C 1
ATOM 781 O O . VAL A 1 97 ? -15.243 -3.399 1.170 1.00 98.25 97 VAL A O 1
ATOM 784 N N . ASN A 1 98 ? -14.331 -2.102 2.772 1.00 98.31 98 ASN A N 1
ATOM 785 C CA . ASN A 1 98 ? -14.480 -2.969 3.940 1.00 98.31 98 ASN A CA 1
ATOM 786 C C . ASN A 1 98 ? -13.414 -4.054 4.134 1.00 98.31 98 ASN A C 1
ATOM 788 O O . ASN A 1 98 ? -13.420 -4.690 5.194 1.00 98.31 98 ASN A O 1
ATOM 792 N N . ASP A 1 99 ? -12.478 -4.228 3.199 1.00 98.69 99 ASP A N 1
ATOM 793 C CA . ASP A 1 99 ? -11.359 -5.146 3.400 1.00 98.69 99 ASP A CA 1
ATOM 794 C C . ASP A 1 99 ? -10.458 -4.701 4.553 1.00 98.69 99 ASP A C 1
ATOM 796 O O . ASP A 1 99 ? -10.270 -3.511 4.814 1.00 98.69 99 ASP A O 1
ATOM 800 N N . LYS A 1 100 ? -9.896 -5.685 5.258 1.00 98.62 100 LYS A N 1
ATOM 801 C CA . LYS A 1 100 ? -9.071 -5.465 6.448 1.00 98.62 100 LYS A CA 1
ATOM 802 C C . LYS A 1 100 ? -7.604 -5.326 6.070 1.00 98.62 100 LYS A C 1
ATOM 804 O O . LYS A 1 100 ? -7.086 -6.111 5.276 1.00 98.62 100 LYS A O 1
ATOM 809 N N . ILE A 1 101 ? -6.935 -4.379 6.712 1.00 98.69 101 ILE A N 1
ATOM 810 C CA . ILE A 1 101 ? -5.488 -4.185 6.650 1.00 98.69 101 ILE A CA 1
ATOM 811 C C . ILE A 1 101 ? -4.968 -4.127 8.087 1.00 98.69 101 ILE A C 1
ATOM 813 O O . ILE A 1 101 ? -5.634 -3.597 8.973 1.00 98.69 101 ILE A O 1
ATOM 817 N N . ILE A 1 102 ? -3.793 -4.694 8.333 1.00 98.31 102 ILE A N 1
ATOM 818 C CA . ILE A 1 102 ? -3.107 -4.605 9.619 1.00 98.31 102 ILE A CA 1
ATOM 819 C C . ILE A 1 102 ? -1.756 -3.953 9.363 1.00 98.31 102 ILE A C 1
ATOM 821 O O . ILE A 1 102 ? -0.989 -4.454 8.546 1.00 98.31 102 ILE A O 1
ATOM 825 N N . TYR A 1 103 ? -1.472 -2.855 10.054 1.00 97.19 103 TYR A N 1
ATOM 826 C CA . TYR A 1 103 ? -0.168 -2.203 10.033 1.00 97.19 103 TYR A CA 1
ATOM 827 C C . TYR A 1 103 ? 0.290 -1.978 11.470 1.00 97.19 103 TYR A C 1
ATOM 829 O O . TYR A 1 103 ? -0.433 -1.371 12.254 1.00 97.19 103 TYR A O 1
ATOM 837 N N . ASN A 1 104 ? 1.453 -2.519 11.836 1.00 94.12 104 ASN A N 1
ATOM 838 C CA . ASN A 1 104 ? 2.037 -2.412 13.182 1.00 94.12 104 ASN A CA 1
ATOM 839 C C . ASN A 1 104 ? 1.045 -2.762 14.305 1.00 94.12 104 ASN A C 1
ATOM 841 O O . ASN A 1 104 ? 0.887 -2.021 15.271 1.00 94.12 104 ASN A O 1
ATOM 845 N N . ASN A 1 105 ? 0.345 -3.894 14.153 1.00 93.06 105 ASN A N 1
ATOM 846 C CA . ASN A 1 105 ? -0.742 -4.375 15.023 1.00 93.06 105 ASN A CA 1
ATOM 847 C C . ASN A 1 105 ? -2.007 -3.500 15.082 1.00 93.06 105 ASN A C 1
ATOM 849 O O . ASN A 1 105 ? -3.012 -3.943 15.644 1.00 93.06 105 ASN A O 1
ATOM 853 N N . GLN A 1 106 ? -2.016 -2.321 14.462 1.00 95.81 106 GLN A N 1
ATOM 854 C CA . GLN A 1 106 ? -3.219 -1.517 14.303 1.00 95.81 106 GLN A CA 1
ATOM 855 C C . GLN A 1 106 ? -4.065 -2.066 13.152 1.00 95.81 106 GLN A C 1
ATOM 857 O O . GLN A 1 106 ? -3.568 -2.370 12.064 1.00 95.81 106 GLN A O 1
ATOM 862 N N . LYS A 1 107 ? -5.368 -2.205 13.401 1.00 98.00 107 LYS A N 1
ATOM 863 C CA . LYS A 1 107 ? -6.342 -2.648 12.403 1.00 98.00 107 LYS A CA 1
ATOM 864 C C . LYS A 1 107 ? -6.909 -1.445 11.669 1.00 98.00 107 LYS A C 1
ATOM 866 O O . LYS A 1 107 ? -7.305 -0.458 12.289 1.00 98.00 107 LYS A O 1
ATOM 871 N N . TYR A 1 108 ? -6.995 -1.588 10.356 1.00 98.56 108 TYR A N 1
ATOM 872 C CA . TYR A 1 108 ? -7.585 -0.632 9.442 1.00 98.56 108 TYR A CA 1
ATOM 873 C C . TYR A 1 108 ? -8.619 -1.321 8.560 1.00 98.56 108 TYR A C 1
ATOM 875 O O . TYR A 1 108 ? -8.558 -2.529 8.305 1.00 98.56 108 TYR A O 1
ATOM 883 N N . GLN A 1 109 ? -9.544 -0.522 8.048 1.00 98.62 109 GLN A N 1
ATOM 884 C CA . GLN A 1 109 ? -10.539 -0.938 7.081 1.00 98.62 109 GLN A CA 1
ATOM 885 C C . GLN A 1 109 ? -10.478 -0.042 5.846 1.00 98.62 109 GLN A C 1
ATOM 887 O O . GLN A 1 109 ? -10.478 1.186 5.962 1.00 98.62 109 GLN A O 1
ATOM 892 N N . VAL A 1 110 ? -10.433 -0.655 4.662 1.00 98.69 110 VAL A N 1
ATOM 893 C CA . VAL A 1 110 ? -10.456 0.055 3.379 1.00 98.69 110 VAL A CA 1
ATOM 894 C C . VAL A 1 110 ? -11.762 0.829 3.252 1.00 98.69 110 VAL A C 1
ATOM 896 O O . VAL A 1 110 ? -12.847 0.258 3.346 1.00 98.69 110 VAL A O 1
ATOM 899 N N . ILE A 1 111 ? -11.658 2.128 2.982 1.00 98.38 111 ILE A N 1
ATOM 900 C CA . ILE A 1 111 ? -12.813 3.009 2.761 1.00 98.38 111 ILE A CA 1
ATOM 901 C C . ILE A 1 111 ? -12.955 3.416 1.299 1.00 98.38 111 ILE A C 1
ATOM 903 O O . ILE A 1 111 ? -14.054 3.741 0.854 1.00 98.38 111 ILE A O 1
ATOM 907 N N . LYS A 1 112 ? -11.855 3.409 0.535 1.00 97.75 112 LYS A N 1
ATOM 908 C CA . LYS A 1 112 ? -11.865 3.828 -0.865 1.00 97.75 112 LYS A CA 1
ATOM 909 C C . LYS A 1 112 ? -10.726 3.184 -1.649 1.00 97.75 112 LYS A C 1
ATOM 911 O O . LYS A 1 112 ? -9.597 3.107 -1.174 1.00 97.75 112 LYS A O 1
ATOM 916 N N . LYS A 1 113 ? -11.023 2.814 -2.896 1.00 97.62 113 LYS A N 1
ATOM 917 C CA . LYS A 1 113 ? -10.051 2.485 -3.946 1.00 97.62 113 LYS A CA 1
ATOM 918 C C . LYS A 1 113 ? -10.301 3.393 -5.139 1.00 97.62 113 LYS A C 1
ATOM 920 O O . LYS A 1 113 ? -11.444 3.526 -5.573 1.00 97.62 113 LYS A O 1
ATOM 925 N N . TYR A 1 114 ? -9.260 4.018 -5.677 1.00 97.00 114 TYR A N 1
ATOM 926 C CA . TYR A 1 114 ? -9.392 4.855 -6.867 1.00 97.00 114 TYR A CA 1
ATOM 927 C C . TYR A 1 114 ? -8.099 4.932 -7.681 1.00 97.00 114 TYR A C 1
ATOM 929 O O . TYR A 1 114 ? -7.010 4.639 -7.192 1.00 97.00 114 TYR A O 1
ATOM 937 N N . LEU A 1 115 ? -8.233 5.341 -8.945 1.00 97.00 115 LEU A N 1
ATOM 938 C CA . LEU A 1 115 ? -7.103 5.641 -9.820 1.00 97.00 115 LEU A CA 1
ATOM 939 C C . LEU A 1 115 ? -6.761 7.126 -9.761 1.00 97.00 115 LEU A C 1
ATOM 941 O O . LEU A 1 115 ? -7.646 7.978 -9.820 1.00 97.00 115 LEU A O 1
ATOM 945 N N . LYS A 1 116 ? -5.467 7.432 -9.733 1.00 96.19 116 LYS A N 1
ATOM 946 C CA . LYS A 1 116 ? -4.941 8.796 -9.686 1.00 96.19 116 LYS A CA 1
ATOM 947 C C . LYS A 1 116 ? -3.826 8.976 -10.713 1.00 96.19 116 LYS A C 1
ATOM 949 O O . LYS A 1 116 ? -3.013 8.077 -10.893 1.00 96.19 116 LYS A O 1
ATOM 954 N N . PHE A 1 117 ? -3.752 10.136 -11.364 1.00 95.50 117 PHE A N 1
ATOM 955 C CA . PHE A 1 117 ? -2.630 10.457 -12.253 1.00 95.50 117 PHE A CA 1
ATOM 956 C C . PHE A 1 117 ? -1.302 10.538 -11.486 1.00 95.50 117 PHE A C 1
ATOM 958 O O . PHE A 1 117 ? -1.229 11.087 -10.375 1.00 95.50 117 PHE A O 1
ATOM 965 N N . LYS A 1 118 ? -0.241 10.020 -12.112 1.00 92.50 118 LYS A N 1
ATOM 966 C CA . LYS A 1 118 ? 1.141 10.186 -11.647 1.00 92.50 118 LYS A CA 1
ATOM 967 C C . LYS A 1 118 ? 1.511 11.675 -11.602 1.00 92.50 118 LYS A C 1
ATOM 969 O O . LYS A 1 118 ? 1.008 12.474 -12.387 1.00 92.50 118 LYS A O 1
ATOM 974 N N . GLY A 1 119 ? 2.351 12.063 -10.643 1.00 87.81 119 GLY A N 1
ATOM 975 C CA . GLY A 1 119 ? 2.837 13.443 -10.486 1.00 87.81 119 GLY A CA 1
ATOM 976 C C . GLY A 1 119 ? 1.825 14.458 -9.932 1.00 87.81 119 GLY A C 1
ATOM 977 O O . GLY A 1 119 ? 2.206 15.582 -9.622 1.00 87.81 119 GLY A O 1
ATOM 978 N N . LYS A 1 120 ? 0.545 14.098 -9.766 1.00 88.38 120 LYS A N 1
ATOM 979 C CA . LYS A 1 120 ? -0.416 14.944 -9.036 1.00 88.38 120 LYS A CA 1
ATOM 980 C C . LYS A 1 120 ? -0.254 14.775 -7.517 1.00 88.38 120 LYS A C 1
ATOM 982 O O . LYS A 1 120 ? 0.105 13.675 -7.095 1.00 88.38 120 LYS A O 1
ATOM 987 N N . PRO A 1 121 ? -0.547 15.793 -6.689 1.00 88.50 121 PRO A N 1
ATOM 988 C CA . PRO A 1 121 ? -0.519 15.654 -5.232 1.00 88.50 121 PRO A CA 1
ATOM 989 C C . PRO A 1 121 ? -1.476 14.570 -4.728 1.00 88.50 121 PRO A C 1
ATOM 991 O O . PRO A 1 121 ? -2.537 14.349 -5.318 1.00 88.50 121 PRO A O 1
ATOM 994 N N . LEU A 1 122 ? -1.088 13.873 -3.660 1.00 89.06 122 LEU A N 1
ATOM 995 C CA . LEU A 1 122 ? -1.930 12.917 -2.942 1.00 89.06 122 LEU A CA 1
ATOM 996 C C . LEU A 1 122 ? -2.657 13.639 -1.802 1.00 89.06 122 LEU A C 1
ATOM 998 O O . LEU A 1 122 ? -2.052 14.448 -1.108 1.00 89.06 122 LEU A O 1
ATOM 1002 N N . VAL A 1 123 ? -3.946 13.350 -1.624 1.00 88.94 123 VAL A N 1
ATOM 1003 C CA . VAL A 1 123 ? -4.748 13.897 -0.522 1.00 88.94 123 VAL A CA 1
ATOM 1004 C C . VAL A 1 123 ? -4.581 12.995 0.702 1.00 88.94 123 VAL A C 1
ATOM 1006 O O . VAL A 1 123 ? -4.811 11.789 0.607 1.00 88.94 123 VAL A O 1
ATOM 1009 N N . LEU A 1 124 ? -4.170 13.580 1.828 1.00 89.94 124 LEU A N 1
ATOM 1010 C CA . LEU A 1 124 ? -3.792 12.890 3.066 1.00 89.94 124 LEU A CA 1
ATOM 1011 C C . LEU A 1 124 ? -4.906 12.966 4.130 1.00 89.94 124 LEU A C 1
ATOM 1013 O O . LEU A 1 124 ? -4.693 13.446 5.234 1.00 89.94 124 LEU A O 1
ATOM 1017 N N . GLU A 1 125 ? -6.116 12.527 3.782 1.00 88.75 125 GLU A N 1
ATOM 1018 C CA . GLU A 1 125 ? -7.315 12.602 4.648 1.00 88.75 125 GLU A CA 1
ATOM 1019 C C . GLU A 1 125 ? -7.662 11.268 5.338 1.00 88.75 125 GLU A C 1
ATOM 1021 O O . GLU A 1 125 ? -8.761 11.089 5.857 1.00 88.75 125 GLU A O 1
ATOM 1026 N N . SER A 1 126 ? -6.786 10.268 5.276 1.00 94.12 126 SER A N 1
ATOM 1027 C CA . SER A 1 126 ? -7.049 8.927 5.812 1.00 94.12 126 SER A CA 1
ATOM 1028 C C . SER A 1 126 ? -5.840 8.409 6.562 1.00 94.12 126 SER A C 1
ATOM 1030 O O . SER A 1 126 ? -4.721 8.652 6.128 1.00 94.12 126 SER A O 1
ATOM 1032 N N . ASP A 1 127 ? -6.079 7.653 7.629 1.00 97.19 127 ASP A N 1
ATOM 1033 C CA . ASP A 1 127 ? -5.042 7.189 8.554 1.00 97.19 127 ASP A CA 1
ATOM 1034 C C . ASP A 1 127 ? -3.964 6.319 7.881 1.00 97.19 127 ASP A C 1
ATOM 1036 O O . ASP A 1 127 ? -2.796 6.366 8.268 1.00 97.19 127 ASP A O 1
ATOM 1040 N N . LEU A 1 128 ? -4.352 5.528 6.870 1.00 98.19 128 LEU A N 1
ATOM 1041 C CA . LEU A 1 128 ? -3.455 4.673 6.094 1.00 98.19 128 LEU A CA 1
ATOM 1042 C C . LEU A 1 128 ? -3.751 4.768 4.594 1.00 98.19 128 LEU A C 1
ATOM 1044 O O . LEU A 1 128 ? -4.896 4.635 4.154 1.00 98.19 128 LEU A O 1
ATOM 1048 N N . ILE A 1 129 ? -2.698 4.936 3.796 1.00 98.56 129 ILE A N 1
ATOM 1049 C CA . ILE A 1 129 ? -2.769 5.024 2.341 1.00 98.56 129 ILE A CA 1
ATOM 1050 C C . ILE A 1 129 ? -1.743 4.078 1.715 1.00 98.56 129 ILE A C 1
ATOM 1052 O O . ILE A 1 129 ? -0.546 4.181 1.972 1.00 98.56 129 ILE A O 1
ATOM 1056 N N . LEU A 1 130 ? -2.211 3.170 0.855 1.00 98.62 130 LEU A N 1
ATOM 1057 C CA . LEU A 1 130 ? -1.364 2.262 0.079 1.00 98.62 130 LEU A CA 1
ATOM 1058 C C . LEU A 1 130 ? -1.379 2.686 -1.389 1.00 98.62 130 LEU A C 1
ATOM 1060 O O . LEU A 1 130 ? -2.451 2.900 -1.966 1.00 98.62 130 LEU A O 1
ATOM 1064 N N . VAL A 1 131 ? -0.202 2.793 -2.005 1.00 98.25 131 VAL A N 1
ATOM 1065 C CA . VAL A 1 131 ? -0.068 3.286 -3.381 1.00 98.25 131 VAL A CA 1
ATOM 1066 C C . VAL A 1 131 ? 0.805 2.361 -4.218 1.00 98.25 131 VAL A C 1
ATOM 1068 O O . VAL A 1 131 ? 1.904 1.974 -3.824 1.00 98.25 131 VAL A O 1
ATOM 1071 N N . THR A 1 132 ? 0.341 2.058 -5.429 1.00 98.06 132 THR A N 1
ATOM 1072 C CA . THR A 1 132 ? 1.136 1.357 -6.443 1.00 98.06 132 THR A CA 1
ATOM 1073 C C . THR A 1 132 ? 0.846 1.877 -7.848 1.00 98.06 132 THR A C 1
ATOM 1075 O O . THR A 1 132 ? -0.157 2.550 -8.083 1.00 98.06 132 THR A O 1
ATOM 1078 N N . CYS A 1 133 ? 1.712 1.581 -8.817 1.00 96.88 133 CYS A N 1
ATOM 1079 C CA . CYS A 1 133 ? 1.423 1.846 -10.227 1.00 96.88 133 CYS A CA 1
ATOM 1080 C C . CYS A 1 133 ? 0.243 0.987 -10.704 1.00 96.88 133 CYS A C 1
ATOM 1082 O O . CYS A 1 133 ? 0.102 -0.169 -10.310 1.00 96.88 133 CYS A O 1
ATOM 1084 N N . SER A 1 134 ? -0.601 1.523 -11.587 1.00 96.38 134 SER A N 1
ATOM 1085 C CA . SER A 1 134 ? -1.608 0.694 -12.251 1.00 96.38 134 SER A CA 1
ATOM 1086 C C . SER A 1 134 ? -0.942 -0.184 -13.311 1.00 96.38 134 SER A C 1
ATOM 1088 O O . SER A 1 134 ? -0.196 0.314 -14.152 1.00 96.38 134 SER A O 1
ATOM 1090 N N . LYS A 1 135 ? -1.257 -1.485 -13.315 1.00 94.56 135 LYS A N 1
ATOM 1091 C CA . LYS A 1 135 ? -0.853 -2.407 -14.392 1.00 94.56 135 LYS A CA 1
ATOM 1092 C C . LYS A 1 135 ? -1.608 -2.149 -15.701 1.00 94.56 135 LYS A C 1
ATOM 1094 O O . LYS A 1 135 ? -1.128 -2.516 -16.765 1.00 94.56 135 LYS A O 1
ATOM 1099 N N . LYS A 1 136 ? -2.795 -1.534 -15.615 1.00 94.75 136 LYS A N 1
ATOM 1100 C CA . LYS A 1 136 ? -3.674 -1.258 -16.760 1.00 94.75 136 LYS A CA 1
ATOM 1101 C C . LYS A 1 136 ? -3.391 0.097 -17.407 1.00 94.75 136 LYS A C 1
ATOM 1103 O O . LYS A 1 136 ? -3.448 0.208 -18.625 1.00 94.75 136 LYS A O 1
ATOM 1108 N N . TYR A 1 137 ? -3.112 1.122 -16.602 1.00 96.31 137 TYR A N 1
ATOM 1109 C CA . TYR A 1 137 ? -2.936 2.497 -17.076 1.00 96.31 137 TYR A CA 1
ATOM 1110 C C . TYR A 1 137 ? -1.560 3.028 -16.664 1.00 96.31 137 TYR A C 1
ATOM 1112 O O . TYR A 1 137 ? -1.325 3.334 -15.494 1.00 96.31 137 TYR A O 1
ATOM 1120 N N . SER A 1 138 ? -0.643 3.137 -17.626 1.00 94.75 138 SER A N 1
ATOM 1121 C CA . SER A 1 138 ? 0.767 3.471 -17.380 1.00 94.75 138 SER A CA 1
ATOM 1122 C C . SER A 1 138 ? 0.985 4.870 -16.790 1.00 94.75 138 SER A C 1
ATOM 1124 O O . SER A 1 138 ? 2.006 5.110 -16.147 1.00 94.75 138 SER A O 1
ATOM 1126 N N . ASP A 1 139 ? 0.030 5.778 -16.948 1.00 96.88 139 ASP A N 1
ATOM 1127 C CA . ASP A 1 139 ? 0.015 7.147 -16.430 1.00 96.88 139 ASP A CA 1
ATOM 1128 C C . ASP A 1 139 ? -0.671 7.272 -15.056 1.00 96.88 139 ASP A C 1
ATOM 1130 O O . ASP A 1 139 ? -0.737 8.366 -14.485 1.00 96.88 139 ASP A O 1
ATOM 1134 N N . ARG A 1 140 ? -1.163 6.159 -14.491 1.00 97.50 140 ARG A N 1
ATOM 1135 C CA . ARG A 1 140 ? -1.934 6.151 -13.242 1.00 97.50 140 ARG A CA 1
ATOM 1136 C C . ARG A 1 140 ? -1.311 5.301 -12.143 1.00 97.50 140 ARG A C 1
ATOM 1138 O O . ARG A 1 140 ? -0.489 4.411 -12.361 1.00 97.50 140 ARG A O 1
ATOM 1145 N N . GLN A 1 141 ? -1.758 5.592 -10.933 1.00 97.81 141 GLN A N 1
ATOM 1146 C CA . GLN A 1 141 ? -1.518 4.846 -9.711 1.00 97.81 141 GLN A CA 1
ATOM 1147 C C . GLN A 1 141 ? -2.855 4.379 -9.146 1.00 97.81 141 GLN A C 1
ATOM 1149 O O . GLN A 1 141 ? -3.865 5.072 -9.284 1.00 97.81 141 GLN A O 1
ATOM 1154 N N . ILE A 1 142 ? -2.848 3.211 -8.519 1.00 98.00 142 ILE A N 1
ATOM 1155 C CA . ILE A 1 142 ? -3.930 2.749 -7.657 1.00 98.00 142 ILE A CA 1
ATOM 1156 C C . ILE A 1 142 ? -3.647 3.302 -6.268 1.00 98.00 142 ILE A C 1
ATOM 1158 O O . ILE A 1 142 ?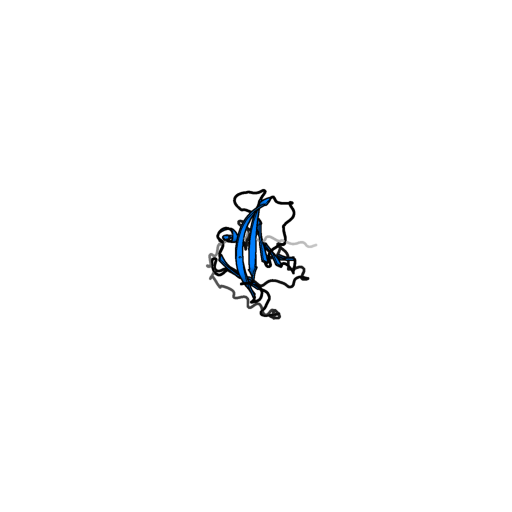 -2.528 3.182 -5.767 1.00 98.00 142 ILE A O 1
ATOM 1162 N N . VAL A 1 143 ? -4.665 3.910 -5.671 1.00 98.25 143 VAL A N 1
ATOM 1163 C CA . VAL A 1 143 ? -4.634 4.411 -4.302 1.00 98.25 143 VAL A CA 1
ATOM 1164 C C . VAL A 1 143 ? -5.727 3.707 -3.513 1.00 98.25 143 VAL A C 1
ATOM 1166 O O . VAL A 1 143 ? -6.903 3.767 -3.883 1.00 98.25 143 VAL A O 1
ATOM 1169 N N . ILE A 1 144 ? -5.325 3.060 -2.424 1.00 98.44 144 ILE A N 1
ATOM 1170 C CA . ILE A 1 144 ? -6.214 2.511 -1.403 1.00 98.44 144 ILE A CA 1
ATOM 1171 C C . ILE A 1 144 ? -6.108 3.412 -0.184 1.00 98.44 144 ILE A C 1
ATOM 1173 O O . ILE A 1 144 ? -5.005 3.632 0.308 1.00 98.44 144 ILE A O 1
ATOM 1177 N N . THR A 1 145 ? -7.233 3.918 0.308 1.00 98.38 145 THR A N 1
ATOM 1178 C CA . THR A 1 145 ? -7.279 4.622 1.589 1.00 98.38 145 THR A CA 1
ATOM 1179 C C . THR A 1 145 ? -8.048 3.791 2.597 1.00 98.38 145 THR A C 1
ATOM 1181 O O . THR A 1 145 ? -9.044 3.131 2.272 1.00 98.38 145 THR A O 1
ATOM 1184 N N . ALA A 1 146 ? -7.566 3.803 3.829 1.00 98.56 146 ALA A N 1
ATOM 1185 C CA . ALA A 1 146 ? -8.113 3.046 4.932 1.00 98.56 146 ALA A CA 1
ATOM 1186 C C . ALA A 1 146 ? -8.108 3.894 6.204 1.00 98.56 146 ALA A C 1
ATOM 1188 O O . ALA A 1 146 ? -7.282 4.792 6.370 1.00 98.56 146 ALA A O 1
ATOM 1189 N N . LYS A 1 147 ? -9.053 3.599 7.093 1.00 98.06 147 LYS A N 1
ATOM 1190 C CA . LYS A 1 147 ? -9.174 4.234 8.408 1.00 98.06 147 LYS A CA 1
ATOM 1191 C C . LYS A 1 147 ? -9.022 3.199 9.506 1.00 98.06 147 LYS A C 1
ATOM 1193 O O . LYS A 1 147 ? -9.280 2.018 9.270 1.00 98.06 147 LYS A O 1
ATOM 1198 N N . THR A 1 148 ? -8.645 3.653 10.686 1.00 97.19 148 THR A N 1
ATOM 1199 C CA . THR A 1 148 ? -8.617 2.858 11.912 1.00 97.19 148 THR A CA 1
ATOM 1200 C C . THR A 1 148 ? -9.987 2.204 12.133 1.00 97.19 148 THR A C 1
ATOM 1202 O O . THR A 1 148 ? -11.024 2.859 11.981 1.00 97.19 148 THR A O 1
ATOM 1205 N N . SER A 1 149 ? -9.990 0.898 12.420 1.00 89.75 149 SER A N 1
ATOM 1206 C CA . SER A 1 149 ? -11.194 0.092 12.679 1.00 89.75 149 SER A CA 1
ATOM 1207 C C . SER A 1 149 ? -11.395 -0.196 14.157 1.00 89.75 149 SER A C 1
ATOM 1209 O O . SER A 1 149 ? -10.389 -0.285 14.892 1.00 89.75 149 SER A O 1
#

Sequence (149 aa):
MIFKIIILLSLIFSINYEGIPSKKEVVTINQSIKIESDNNYLAIPKIGFYYRFYDLDSKYNSLSYGLEIYYQDPVVILGHSGSGSLALFNDLDTLEVNDKIIYNNQKYQVIKKYLKFKGKPLVLESDLILVTCSKKYSDRQIVITAKTS